Protein AF-A0A086W7C1-F1 (afdb_monomer_lite)

Radius of gyration: 14.3 Å; chains: 1; bounding box: 30×32×34 Å

pLDDT: mean 92.14, std 11.61, range [43.41, 98.5]

Sequence (70 aa):
MNARLNVEPNVADHDAFYEMLVDTHQDLNDEQSKMLNAQLILLLSNHIGDLGVLREAFHIARRNVDSPAA

Foldseek 3Di:
DQDAADPDDDDPDPPVVVVVLVVVCPPDDPVRNVVVVVVVVVVVCVVVVRPSHVVNVVVVVVVCVVCVDD

Structure (mmCIF, N/CA/C/O backbone):
data_AF-A0A086W7C1-F1
#
_entry.id   AF-A0A086W7C1-F1
#
loop_
_atom_site.group_PDB
_atom_site.id
_atom_site.type_symbol
_atom_site.label_atom_id
_atom_site.label_alt_id
_atom_site.label_comp_id
_atom_site.label_asym_id
_atom_site.label_entity_id
_atom_site.label_seq_id
_atom_site.pdbx_PDB_ins_code
_atom_site.Cartn_x
_atom_site.Cartn_y
_atom_site.Cartn_z
_atom_site.occupancy
_atom_site.B_iso_or_equiv
_atom_site.auth_seq_id
_atom_site.auth_comp_id
_atom_site.auth_asym_id
_atom_site.auth_atom_id
_atom_site.pdbx_PDB_model_num
ATOM 1 N N . MET A 1 1 ? 15.332 -2.727 -18.543 1.00 47.03 1 MET A N 1
ATOM 2 C CA . MET A 1 1 ? 14.268 -1.789 -18.958 1.00 47.03 1 MET A CA 1
ATOM 3 C C . MET A 1 1 ? 13.836 -1.081 -17.688 1.00 47.03 1 MET A C 1
ATOM 5 O O . MET A 1 1 ? 13.416 -1.789 -16.791 1.00 47.03 1 MET A O 1
ATOM 9 N N . ASN A 1 2 ? 14.042 0.233 -17.553 1.00 54.34 2 ASN A N 1
ATOM 10 C CA . ASN A 1 2 ? 13.507 0.973 -16.401 1.00 54.34 2 ASN A CA 1
ATOM 11 C C . ASN A 1 2 ? 11.996 1.076 -16.607 1.00 54.34 2 ASN A C 1
ATOM 13 O O . ASN A 1 2 ? 11.574 1.740 -17.558 1.00 54.34 2 ASN A O 1
ATOM 17 N N . ALA A 1 3 ? 11.198 0.378 -15.799 1.00 76.62 3 ALA A N 1
ATOM 18 C CA . ALA A 1 3 ? 9.756 0.553 -15.854 1.00 76.62 3 ALA A CA 1
ATOM 19 C C . ALA A 1 3 ? 9.403 1.963 -15.349 1.00 76.62 3 ALA A C 1
ATOM 21 O O . ALA A 1 3 ? 10.026 2.486 -14.426 1.00 76.62 3 ALA A O 1
ATOM 22 N N . ARG A 1 4 ? 8.431 2.601 -16.003 1.00 90.00 4 ARG A N 1
ATOM 23 C CA . ARG A 1 4 ? 7.867 3.892 -15.595 1.00 90.00 4 ARG A CA 1
ATOM 24 C C . ARG A 1 4 ? 6.626 3.628 -14.752 1.00 90.00 4 ARG A C 1
ATOM 26 O O . ARG A 1 4 ? 5.886 2.692 -15.058 1.00 90.00 4 ARG A O 1
ATOM 33 N N . LEU A 1 5 ? 6.388 4.439 -13.726 1.00 94.88 5 LEU A N 1
ATOM 34 C CA . LEU A 1 5 ? 5.159 4.345 -12.946 1.00 94.88 5 LEU A CA 1
ATOM 35 C C . LEU A 1 5 ? 3.938 4.592 -13.848 1.00 94.88 5 LEU A C 1
ATOM 37 O O . LEU A 1 5 ? 3.869 5.602 -14.551 1.00 94.88 5 LEU A O 1
ATOM 41 N N . ASN A 1 6 ? 2.964 3.680 -13.805 1.00 93.94 6 ASN A N 1
ATOM 42 C CA . ASN A 1 6 ? 1.649 3.916 -14.388 1.00 93.94 6 ASN A CA 1
ATOM 43 C C . ASN A 1 6 ? 0.793 4.713 -13.392 1.00 93.94 6 ASN A C 1
ATOM 45 O O . ASN A 1 6 ? 0.579 4.259 -12.270 1.00 93.94 6 ASN A O 1
ATOM 49 N N . VAL A 1 7 ? 0.330 5.892 -13.804 1.00 91.56 7 VAL A N 1
ATOM 50 C CA . VAL A 1 7 ? -0.550 6.772 -13.014 1.00 91.56 7 VAL A CA 1
ATOM 51 C C . VAL A 1 7 ? -1.979 6.821 -13.559 1.00 91.56 7 VAL A C 1
ATOM 53 O O . VAL A 1 7 ? -2.817 7.532 -13.015 1.00 91.56 7 VAL A O 1
ATOM 56 N N . GLU A 1 8 ? -2.251 6.072 -14.626 1.00 92.75 8 GLU A N 1
ATOM 57 C CA . GLU A 1 8 ? -3.584 5.922 -15.197 1.00 92.75 8 GLU A CA 1
ATOM 58 C C . GLU A 1 8 ? -4.361 4.811 -14.470 1.00 92.75 8 GLU A C 1
ATOM 60 O O . GLU A 1 8 ? -3.749 3.903 -13.889 1.00 92.75 8 GLU A O 1
ATOM 65 N N . PRO A 1 9 ? -5.705 4.829 -14.525 1.00 88.88 9 PRO A N 1
ATOM 66 C CA . PRO A 1 9 ? -6.527 3.733 -14.024 1.00 88.88 9 PRO A CA 1
ATOM 67 C C . PRO A 1 9 ? -6.102 2.392 -14.641 1.00 88.88 9 PRO A C 1
ATOM 69 O O . PRO A 1 9 ? -6.124 2.217 -15.858 1.00 88.88 9 PRO A O 1
ATOM 72 N N . ASN A 1 10 ? -5.697 1.446 -13.791 1.00 92.62 10 ASN A N 1
ATOM 73 C CA . ASN A 1 10 ? -5.153 0.148 -14.211 1.00 92.62 10 ASN A CA 1
ATOM 74 C C . ASN A 1 10 ? -5.822 -1.047 -13.508 1.00 92.62 10 ASN A C 1
ATOM 76 O O . ASN A 1 10 ? -5.373 -2.184 -13.642 1.00 92.62 10 ASN A O 1
ATOM 80 N N . VAL A 1 11 ? -6.877 -0.798 -12.733 1.00 91.25 11 VAL A N 1
ATOM 81 C CA . VAL A 1 11 ? -7.679 -1.838 -12.084 1.00 91.25 11 VAL A CA 1
ATOM 82 C C . VAL A 1 11 ? -8.948 -2.024 -12.910 1.00 91.25 11 VAL A C 1
ATOM 84 O O . VAL A 1 11 ? -9.645 -1.057 -13.192 1.00 91.25 11 VAL A O 1
ATOM 87 N N . ALA A 1 12 ? -9.224 -3.254 -13.348 1.00 89.06 12 ALA A N 1
ATOM 88 C CA . ALA A 1 12 ? -10.341 -3.525 -14.255 1.00 89.06 12 ALA A CA 1
ATOM 89 C C . ALA A 1 12 ? -11.713 -3.365 -13.577 1.00 89.06 12 ALA A C 1
ATOM 91 O O . ALA A 1 12 ? -12.643 -2.850 -14.192 1.00 89.06 12 ALA A O 1
ATOM 92 N N . ASP A 1 13 ? -11.818 -3.797 -12.320 1.00 95.31 13 ASP A N 1
ATOM 93 C CA . ASP A 1 13 ? -13.026 -3.696 -11.505 1.00 95.31 13 ASP A CA 1
ATOM 94 C C . ASP A 1 13 ? -12.768 -2.733 -10.340 1.00 95.31 13 ASP A C 1
ATOM 96 O O . ASP A 1 13 ? -12.191 -3.102 -9.313 1.00 95.31 13 ASP A O 1
ATOM 100 N N . HIS A 1 14 ? -13.107 -1.460 -10.548 1.00 90.69 14 HIS A N 1
ATOM 101 C CA . HIS A 1 14 ? -12.900 -0.422 -9.540 1.00 90.69 14 HIS A CA 1
ATOM 102 C C . HIS A 1 14 ? -13.795 -0.630 -8.319 1.00 90.69 14 HIS A C 1
ATOM 104 O O . HIS A 1 14 ? -13.337 -0.407 -7.202 1.00 90.69 14 HIS A O 1
ATOM 110 N N . ASP A 1 15 ? -15.035 -1.075 -8.522 1.00 94.38 15 ASP A N 1
ATOM 111 C CA . ASP A 1 15 ? -16.014 -1.222 -7.446 1.00 94.38 15 ASP A CA 1
ATOM 112 C C . ASP A 1 15 ? -15.577 -2.330 -6.486 1.00 94.38 15 ASP A C 1
ATOM 114 O O . ASP A 1 15 ? -15.473 -2.091 -5.283 1.00 94.38 15 ASP A O 1
ATOM 118 N N . ALA A 1 16 ? -15.187 -3.493 -7.021 1.00 96.31 16 ALA A N 1
ATOM 119 C CA . ALA A 1 16 ? -14.659 -4.588 -6.210 1.00 96.31 16 ALA A CA 1
ATOM 120 C C . ALA A 1 16 ? -13.366 -4.201 -5.466 1.00 96.31 16 ALA A C 1
ATOM 122 O O . ALA A 1 16 ? -13.129 -4.640 -4.339 1.00 96.31 16 ALA A O 1
ATOM 123 N N . PHE A 1 17 ? -12.515 -3.367 -6.073 1.00 94.25 17 PHE A N 1
ATOM 124 C CA . PHE A 1 17 ? -11.316 -2.860 -5.404 1.00 94.25 17 PHE A CA 1
ATOM 125 C C . PHE A 1 17 ? -11.652 -1.911 -4.248 1.00 94.25 17 PHE A C 1
ATOM 127 O O . PHE A 1 17 ? -11.056 -2.023 -3.175 1.00 94.25 17 PHE A O 1
ATOM 134 N N . TYR A 1 18 ? -12.603 -0.993 -4.441 1.00 93.25 18 TYR A N 1
ATOM 135 C CA . TYR A 1 18 ? -13.039 -0.085 -3.382 1.00 93.25 18 TYR A CA 1
ATOM 136 C C . TYR A 1 18 ? -13.722 -0.828 -2.232 1.00 93.25 18 TYR A C 1
ATOM 138 O O . TYR A 1 18 ? -13.440 -0.508 -1.080 1.00 93.25 18 TYR A O 1
ATOM 146 N N . GLU A 1 19 ? -14.553 -1.830 -2.524 1.00 97.56 19 GLU A N 1
ATOM 147 C CA . GLU A 1 19 ? -15.166 -2.696 -1.50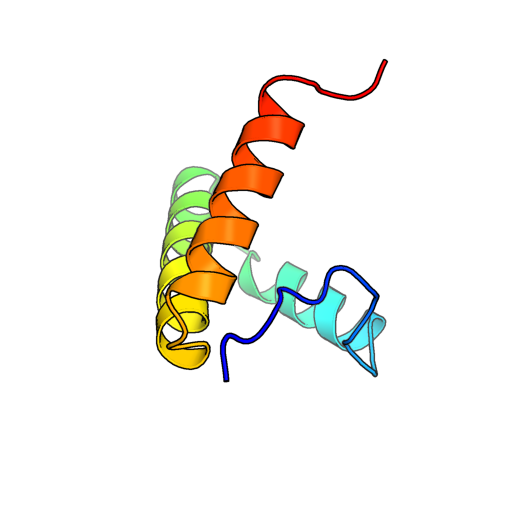9 1.00 97.56 19 GLU A CA 1
ATOM 148 C C . GLU A 1 19 ? -14.088 -3.395 -0.671 1.00 97.56 19 GLU A C 1
ATOM 150 O O . GLU A 1 19 ? -14.047 -3.227 0.546 1.00 97.56 19 GLU A O 1
ATOM 155 N N . MET A 1 20 ? -13.116 -4.048 -1.320 1.00 96.88 20 MET A N 1
ATOM 156 C CA . MET A 1 20 ? -11.998 -4.700 -0.629 1.00 96.88 20 MET A CA 1
ATOM 157 C C . MET A 1 20 ? -11.209 -3.733 0.258 1.00 96.88 20 MET A C 1
ATOM 159 O O . MET A 1 20 ? -10.805 -4.100 1.363 1.00 96.88 20 MET A O 1
ATOM 163 N N . LEU A 1 21 ? -10.971 -2.506 -0.212 1.00 95.56 21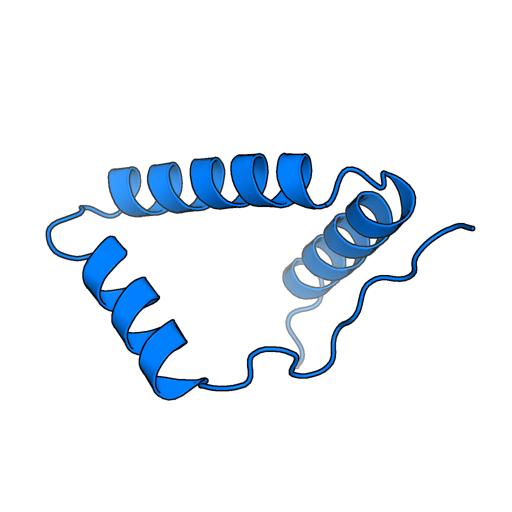 LEU A N 1
ATOM 164 C CA . LEU A 1 21 ? -10.262 -1.495 0.563 1.00 95.56 21 LEU A CA 1
ATOM 165 C C . LEU A 1 21 ? -11.064 -1.093 1.806 1.00 95.56 21 LEU A C 1
ATOM 167 O O . LEU A 1 21 ? -10.505 -1.053 2.898 1.00 95.56 21 LEU A O 1
ATOM 171 N N . VAL A 1 22 ? -12.361 -0.821 1.657 1.00 96.44 22 VAL A N 1
ATOM 172 C CA . VAL A 1 22 ? -13.236 -0.438 2.776 1.00 96.44 22 VAL A CA 1
ATOM 173 C C . VAL A 1 22 ? -13.316 -1.559 3.808 1.00 96.44 22 VAL A C 1
ATOM 175 O O . VAL A 1 22 ? -13.061 -1.312 4.987 1.00 96.44 22 VAL A O 1
ATOM 178 N N . ASP A 1 23 ? -13.573 -2.786 3.363 1.00 97.94 23 ASP A N 1
ATOM 179 C CA . ASP A 1 23 ? -13.681 -3.962 4.227 1.00 97.94 23 ASP A CA 1
ATOM 180 C C . ASP A 1 23 ? -12.383 -4.219 4.997 1.00 97.94 23 ASP A C 1
ATOM 182 O O . ASP A 1 23 ? -12.397 -4.526 6.188 1.00 97.94 23 ASP A O 1
ATOM 186 N N . THR A 1 24 ? -11.234 -4.022 4.346 1.00 97.75 24 THR A N 1
ATOM 187 C CA . THR A 1 24 ? -9.914 -4.193 4.970 1.00 97.75 24 THR A CA 1
ATOM 188 C C . THR A 1 24 ? -9.678 -3.204 6.121 1.00 97.75 24 THR A C 1
ATOM 190 O O . THR A 1 24 ? -8.912 -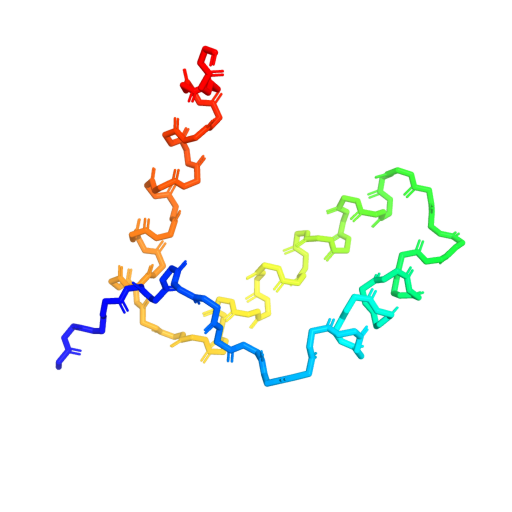3.495 7.040 1.00 97.75 24 THR A O 1
ATOM 193 N N . HIS A 1 25 ? -10.337 -2.044 6.099 1.00 98.25 25 HIS A N 1
ATOM 194 C CA . HIS A 1 25 ? -10.256 -1.037 7.157 1.00 98.25 25 HIS A CA 1
ATOM 195 C C . HIS A 1 25 ? -11.359 -1.158 8.218 1.00 98.25 25 HIS A C 1
ATOM 197 O O . HIS A 1 25 ? -11.305 -0.440 9.222 1.00 98.25 25 HIS A O 1
ATOM 203 N N . GLN A 1 26 ? -12.346 -2.034 8.022 1.00 97.81 26 GLN A N 1
ATOM 204 C CA . GLN A 1 26 ? -13.458 -2.197 8.949 1.00 97.81 26 GLN A CA 1
ATOM 205 C C . GLN A 1 26 ? -12.959 -2.588 10.353 1.00 97.81 26 GLN A C 1
ATOM 207 O O . GLN A 1 26 ? -12.015 -3.359 10.510 1.00 97.81 26 GLN A O 1
ATOM 212 N N . ASP A 1 27 ? -13.591 -2.020 11.385 1.00 97.56 27 ASP A N 1
ATOM 213 C CA . ASP A 1 27 ? -13.293 -2.243 12.810 1.00 97.56 27 ASP A CA 1
ATOM 214 C C . ASP A 1 27 ? -11.884 -1.818 13.281 1.00 97.56 27 ASP A C 1
ATOM 216 O O . ASP A 1 27 ? -11.527 -2.030 14.444 1.00 97.56 27 ASP A O 1
ATOM 220 N N . LEU A 1 28 ? -11.090 -1.162 12.425 1.00 98.44 28 LEU A N 1
ATOM 221 C CA . LEU A 1 28 ? -9.793 -0.599 12.797 1.00 98.44 28 LEU A CA 1
ATOM 222 C C . LEU A 1 28 ? -9.936 0.820 13.346 1.00 98.44 28 LEU A C 1
ATOM 224 O O . LEU A 1 28 ? -10.642 1.662 12.793 1.00 98.44 28 LEU A O 1
ATOM 228 N N . ASN A 1 29 ? -9.183 1.123 14.402 1.00 98.25 29 ASN A N 1
ATOM 229 C CA . ASN A 1 29 ? -8.981 2.509 14.817 1.00 98.25 29 ASN A CA 1
ATOM 230 C C . ASN A 1 29 ? -7.989 3.239 13.887 1.00 98.25 29 ASN A C 1
ATOM 232 O O . ASN A 1 29 ? -7.304 2.625 13.065 1.00 98.25 29 ASN A O 1
ATOM 236 N N . ASP A 1 30 ? -7.858 4.556 14.051 1.00 97.81 30 ASP A N 1
ATOM 237 C CA . ASP A 1 30 ? -6.996 5.395 13.207 1.00 97.81 30 ASP A CA 1
ATOM 238 C C . ASP A 1 30 ? -5.525 4.952 13.174 1.00 97.81 30 ASP A C 1
ATOM 240 O O . ASP A 1 30 ? -4.864 5.053 12.139 1.00 97.81 30 ASP A O 1
ATOM 244 N N . GLU A 1 31 ? -4.981 4.487 14.299 1.00 98.38 31 GLU A N 1
ATOM 245 C CA . GLU A 1 31 ? -3.592 4.031 14.384 1.00 98.38 31 GLU A CA 1
ATOM 246 C C . GL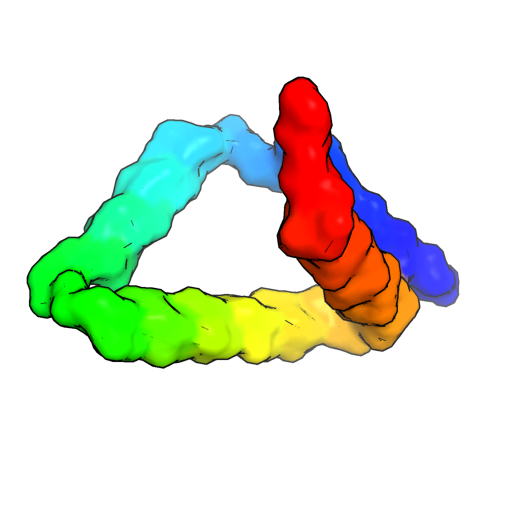U A 1 31 ? -3.405 2.703 13.644 1.00 98.38 31 GLU A C 1
ATOM 248 O O . GLU A 1 31 ? -2.472 2.555 12.851 1.00 98.38 31 GLU A O 1
ATOM 253 N N . GLN A 1 32 ? -4.332 1.763 13.831 1.00 98.44 32 GLN A N 1
ATOM 254 C CA . GLN A 1 32 ? -4.346 0.484 13.125 1.00 98.44 32 GLN A CA 1
ATOM 255 C C . GLN A 1 32 ? -4.537 0.676 11.619 1.00 98.44 32 GLN A C 1
ATOM 257 O O . GLN A 1 32 ? -3.827 0.060 10.831 1.00 98.44 32 GLN A O 1
ATOM 262 N N . SER A 1 33 ? -5.428 1.579 11.215 1.00 98.31 33 SER A N 1
ATOM 263 C CA . SER A 1 33 ? -5.660 1.952 9.819 1.00 98.31 33 SER A CA 1
ATOM 264 C C . SER A 1 33 ? -4.387 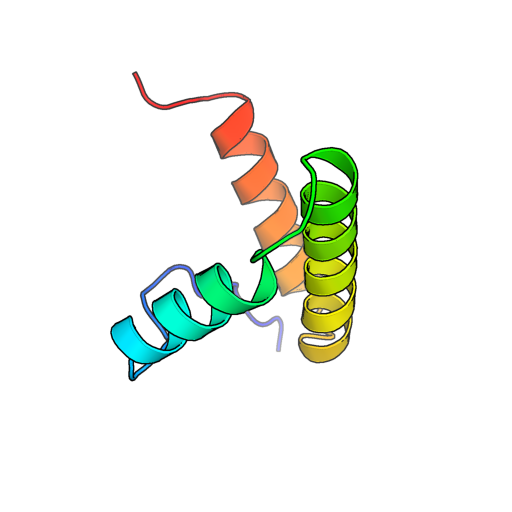2.513 9.160 1.00 98.31 33 SER A C 1
ATOM 266 O O . SER A 1 33 ? -4.008 2.109 8.058 1.00 98.31 33 SER A O 1
ATOM 268 N N . LYS A 1 34 ? -3.637 3.375 9.865 1.00 98.12 34 LYS A N 1
ATOM 269 C CA . LYS A 1 34 ? -2.324 3.869 9.403 1.00 98.12 34 LYS A CA 1
ATOM 270 C C . LYS A 1 34 ? -1.282 2.754 9.310 1.00 98.12 34 LYS A C 1
ATOM 272 O O . LYS A 1 34 ? -0.527 2.709 8.339 1.00 98.12 34 LYS A O 1
ATOM 277 N N . MET A 1 35 ? -1.241 1.863 10.301 1.00 98.38 35 MET A N 1
ATOM 278 C CA . MET A 1 35 ? -0.342 0.707 10.312 1.00 98.38 35 MET A CA 1
ATOM 279 C C . MET A 1 35 ? -0.624 -0.230 9.130 1.00 98.38 35 MET A C 1
ATOM 281 O O . MET A 1 35 ? 0.308 -0.667 8.456 1.00 98.38 35 MET A O 1
ATOM 285 N N . LEU A 1 36 ? -1.900 -0.493 8.845 1.00 98.50 36 LEU A N 1
ATOM 286 C CA . LEU A 1 36 ? -2.338 -1.291 7.706 1.00 98.50 36 LEU A CA 1
ATOM 287 C C . LEU A 1 36 ? -1.873 -0.673 6.387 1.00 98.50 36 LEU A C 1
ATOM 289 O O . LEU A 1 36 ? -1.248 -1.354 5.577 1.00 98.50 36 LEU A O 1
ATOM 293 N N . ASN A 1 37 ? -2.085 0.633 6.207 1.00 97.81 37 ASN A N 1
ATOM 294 C CA . ASN A 1 37 ? -1.622 1.353 5.021 1.00 97.81 37 ASN A CA 1
ATOM 295 C C . ASN A 1 37 ? -0.100 1.262 4.839 1.00 97.81 37 ASN A C 1
ATOM 297 O O . ASN A 1 37 ? 0.378 1.009 3.734 1.00 97.81 37 ASN A O 1
ATOM 301 N N . ALA A 1 38 ? 0.677 1.412 5.916 1.00 97.94 38 ALA A N 1
ATOM 302 C CA . ALA A 1 38 ? 2.130 1.264 5.857 1.00 97.94 38 ALA A CA 1
ATOM 303 C C . ALA A 1 38 ? 2.552 -0.156 5.433 1.00 97.94 38 ALA A C 1
ATOM 305 O O . ALA A 1 38 ? 3.449 -0.309 4.601 1.00 97.94 38 ALA A O 1
ATOM 306 N N . GLN A 1 39 ? 1.887 -1.193 5.952 1.00 98.19 39 GLN A N 1
ATOM 307 C CA . GLN A 1 39 ? 2.150 -2.580 5.560 1.00 98.19 39 GLN A CA 1
ATOM 308 C C . GLN A 1 39 ? 1.783 -2.848 4.097 1.00 98.19 39 GLN A C 1
ATOM 310 O O . GLN A 1 39 ? 2.591 -3.433 3.374 1.00 98.19 39 GLN A O 1
ATOM 315 N N . LEU A 1 40 ? 0.619 -2.378 3.634 1.00 98.12 40 LEU A N 1
ATOM 316 C CA . LEU A 1 40 ? 0.211 -2.498 2.232 1.00 98.12 40 LEU A CA 1
ATOM 317 C C . LEU A 1 40 ? 1.229 -1.844 1.293 1.00 98.12 40 LEU A C 1
ATOM 319 O O . LEU A 1 40 ? 1.639 -2.467 0.314 1.00 98.12 40 LEU A O 1
ATOM 323 N N . ILE A 1 41 ? 1.702 -0.634 1.614 1.00 97.06 41 ILE A N 1
ATOM 324 C CA . ILE A 1 41 ? 2.735 0.056 0.826 1.00 97.06 41 ILE A CA 1
ATOM 325 C C . ILE A 1 41 ? 3.992 -0.812 0.696 1.00 97.06 41 ILE A C 1
ATOM 327 O O . ILE A 1 41 ? 4.528 -0.949 -0.405 1.00 97.06 41 ILE A O 1
ATOM 331 N N . LEU A 1 42 ? 4.464 -1.419 1.789 1.00 98.00 42 LEU A N 1
ATOM 332 C CA . LEU A 1 42 ? 5.663 -2.263 1.771 1.00 98.00 42 LEU A CA 1
ATOM 333 C C . LEU A 1 42 ? 5.454 -3.557 0.972 1.00 98.00 42 LEU A C 1
ATOM 335 O O . LEU A 1 42 ? 6.322 -3.930 0.181 1.00 98.00 42 LEU A O 1
ATOM 339 N N . LEU A 1 43 ? 4.303 -4.215 1.132 1.00 98.44 43 LEU A N 1
ATOM 340 C CA . LEU A 1 43 ? 3.953 -5.432 0.393 1.00 98.44 43 LEU A CA 1
ATOM 341 C C . LEU A 1 43 ? 3.886 -5.174 -1.116 1.00 98.44 43 LEU A C 1
ATOM 343 O O . LEU A 1 43 ? 4.506 -5.898 -1.898 1.00 98.44 43 LEU A O 1
ATOM 347 N N . LEU A 1 44 ? 3.192 -4.110 -1.524 1.00 97.19 44 LEU A N 1
ATOM 348 C CA . LEU A 1 44 ? 3.087 -3.715 -2.928 1.00 97.19 44 LEU A CA 1
ATOM 349 C C . LEU A 1 44 ? 4.442 -3.273 -3.487 1.00 97.19 44 LEU A C 1
ATOM 351 O O . LEU A 1 44 ? 4.780 -3.629 -4.612 1.00 97.19 44 LEU A O 1
ATOM 355 N N . SER A 1 45 ? 5.262 -2.576 -2.694 1.00 97.38 45 SER A N 1
ATOM 356 C CA . SER A 1 45 ? 6.620 -2.201 -3.109 1.00 97.38 45 SER A CA 1
ATOM 357 C C . SER A 1 45 ? 7.494 -3.425 -3.377 1.00 97.38 45 SER A C 1
ATOM 359 O O . SER A 1 45 ? 8.221 -3.461 -4.370 1.00 97.38 45 SER A O 1
ATOM 361 N N . ASN A 1 46 ? 7.393 -4.450 -2.525 1.00 97.38 46 ASN A N 1
ATOM 362 C CA . ASN A 1 46 ? 8.083 -5.720 -2.731 1.00 97.38 46 ASN A CA 1
ATOM 363 C C . ASN A 1 46 ? 7.577 -6.453 -3.984 1.00 97.38 46 ASN A C 1
ATOM 365 O O . ASN A 1 46 ? 8.381 -7.011 -4.723 1.00 97.38 46 ASN A O 1
ATOM 369 N N . HIS A 1 47 ? 6.268 -6.428 -4.247 1.00 97.25 47 HIS A N 1
ATOM 370 C CA . HIS A 1 47 ? 5.699 -7.011 -5.463 1.00 97.25 47 HIS A CA 1
ATOM 371 C C . HIS A 1 47 ? 6.167 -6.291 -6.741 1.00 97.25 47 HIS A C 1
ATOM 373 O O . HIS A 1 47 ? 6.480 -6.951 -7.729 1.00 97.25 47 HIS A O 1
ATOM 379 N N . ILE A 1 48 ? 6.256 -4.956 -6.712 1.00 96.06 48 ILE A N 1
ATOM 380 C CA . ILE A 1 48 ? 6.738 -4.138 -7.836 1.00 96.06 48 ILE A CA 1
ATOM 381 C C . ILE A 1 48 ? 8.218 -4.418 -8.129 1.00 96.06 48 ILE A C 1
ATOM 383 O O . ILE A 1 48 ? 8.588 -4.567 -9.290 1.00 96.06 48 ILE A O 1
ATOM 387 N N . GLY A 1 49 ? 9.077 -4.458 -7.102 1.00 96.12 49 GLY A N 1
ATOM 388 C CA . GLY A 1 49 ? 10.496 -4.836 -7.209 1.00 96.12 49 GLY A CA 1
ATOM 389 C C . GLY A 1 49 ? 11.411 -3.891 -8.014 1.00 96.12 49 GLY A C 1
ATOM 390 O O . GLY A 1 49 ? 12.633 -3.974 -7.889 1.00 96.12 49 GLY A O 1
ATOM 391 N N . ASP A 1 50 ? 10.861 -2.969 -8.810 1.00 96.50 50 ASP A N 1
ATOM 392 C CA . ASP A 1 50 ? 11.604 -1.993 -9.614 1.00 96.50 50 ASP A CA 1
ATOM 393 C C . ASP A 1 50 ? 11.832 -0.681 -8.838 1.00 96.50 50 ASP A C 1
ATOM 395 O O . ASP A 1 50 ? 10.919 0.116 -8.608 1.00 96.50 50 ASP A O 1
ATOM 399 N N . LEU A 1 51 ? 13.088 -0.421 -8.456 1.00 94.50 51 LEU A N 1
ATOM 400 C CA . LEU A 1 51 ? 13.475 0.798 -7.734 1.00 94.50 51 LEU A CA 1
ATOM 401 C C . LEU A 1 51 ? 13.243 2.096 -8.527 1.00 94.50 51 LE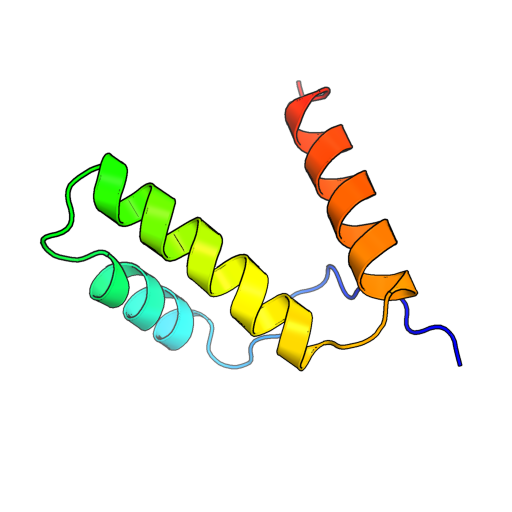U A C 1
ATOM 403 O O . LEU A 1 51 ? 13.105 3.153 -7.914 1.00 94.50 51 LEU A O 1
ATOM 407 N N . GLY A 1 52 ? 13.245 2.059 -9.859 1.00 95.44 52 GLY A N 1
ATOM 408 C CA . GLY A 1 52 ? 12.917 3.206 -10.705 1.00 95.44 52 GLY A CA 1
ATOM 409 C C . GLY A 1 52 ? 11.455 3.615 -10.541 1.00 95.44 52 GLY A C 1
ATOM 410 O O . GLY A 1 52 ? 11.184 4.779 -10.241 1.00 95.44 52 GLY A O 1
ATOM 411 N N . VAL A 1 53 ? 10.544 2.642 -10.620 1.00 96.25 53 VAL A N 1
ATOM 412 C CA . VAL A 1 53 ? 9.104 2.844 -10.377 1.00 96.25 53 VAL A CA 1
ATOM 413 C C . VAL A 1 53 ? 8.858 3.376 -8.966 1.00 96.25 53 VAL A C 1
ATOM 415 O O . VAL A 1 53 ? 8.149 4.366 -8.789 1.00 96.25 53 VAL A O 1
ATOM 418 N N . LEU A 1 54 ? 9.485 2.767 -7.955 1.00 96.31 54 LEU A N 1
ATOM 419 C CA . LEU A 1 54 ? 9.312 3.183 -6.560 1.00 96.31 54 LEU A CA 1
ATOM 420 C C . LEU A 1 54 ? 9.823 4.611 -6.313 1.00 96.31 54 LEU A C 1
ATOM 422 O O . LEU A 1 54 ? 9.171 5.384 -5.613 1.00 96.31 54 LEU A O 1
ATOM 426 N N . ARG A 1 55 ? 10.956 5.004 -6.913 1.00 96.31 55 ARG A N 1
ATOM 427 C CA . ARG A 1 55 ? 11.472 6.384 -6.822 1.00 96.31 55 ARG A CA 1
ATOM 428 C C . ARG A 1 55 ? 10.508 7.401 -7.429 1.00 96.31 55 ARG A C 1
ATOM 430 O O . ARG A 1 55 ? 10.289 8.449 -6.823 1.00 96.31 55 ARG A O 1
ATOM 437 N N . GLU A 1 56 ? 9.943 7.105 -8.598 1.00 96.31 56 GLU A N 1
ATOM 438 C CA . GLU A 1 56 ? 8.959 7.978 -9.248 1.00 96.31 56 GLU A CA 1
ATOM 439 C C . GLU A 1 56 ? 7.698 8.122 -8.380 1.00 96.31 56 GLU A C 1
ATOM 441 O O . GLU A 1 56 ? 7.240 9.244 -8.151 1.00 96.31 56 GLU A O 1
ATOM 446 N N . ALA A 1 57 ? 7.211 7.018 -7.802 1.00 96.19 57 ALA A N 1
ATOM 447 C CA . ALA A 1 57 ? 6.077 7.017 -6.879 1.00 96.19 57 ALA A CA 1
ATOM 448 C C . ALA A 1 57 ? 6.315 7.911 -5.651 1.00 96.19 57 ALA A C 1
ATOM 450 O O . ALA A 1 57 ? 5.491 8.780 -5.358 1.00 96.19 57 ALA A O 1
ATOM 451 N N . PHE A 1 58 ? 7.458 7.766 -4.967 1.00 95.88 58 PHE A N 1
ATOM 452 C CA . PHE A 1 58 ? 7.792 8.605 -3.809 1.00 95.88 58 PHE A CA 1
ATOM 453 C C . PHE A 1 58 ? 7.897 10.088 -4.170 1.00 95.88 58 PHE A C 1
ATOM 455 O O . PHE A 1 58 ? 7.401 10.937 -3.427 1.00 95.88 58 PHE A O 1
ATOM 462 N N . HIS A 1 59 ? 8.513 10.410 -5.309 1.00 95.88 59 HIS A N 1
ATOM 463 C CA . HIS A 1 59 ? 8.638 11.791 -5.766 1.00 95.88 59 HIS A CA 1
ATOM 464 C C . HIS A 1 59 ? 7.265 12.427 -6.037 1.00 95.88 59 HIS A C 1
ATOM 466 O O . HIS A 1 59 ? 6.994 13.534 -5.569 1.00 95.88 59 HIS A O 1
ATOM 472 N N . ILE A 1 60 ? 6.381 11.726 -6.757 1.00 95.06 60 ILE A N 1
ATOM 473 C CA . ILE A 1 60 ? 5.024 12.209 -7.051 1.00 95.06 60 ILE A CA 1
ATOM 474 C C . ILE A 1 60 ? 4.215 12.375 -5.759 1.00 95.06 60 ILE A C 1
ATOM 476 O O . ILE A 1 60 ? 3.627 13.436 -5.549 1.00 95.06 60 ILE A O 1
ATOM 480 N N . ALA A 1 61 ? 4.227 11.374 -4.873 1.00 95.00 61 ALA A N 1
ATOM 481 C CA . ALA A 1 61 ? 3.503 11.426 -3.606 1.00 95.00 61 ALA A CA 1
ATOM 482 C C . ALA A 1 61 ? 3.964 12.605 -2.732 1.00 95.00 61 ALA A C 1
ATOM 484 O O . ALA A 1 61 ? 3.132 13.357 -2.225 1.00 95.00 61 ALA A O 1
ATOM 485 N N . ARG A 1 62 ? 5.284 12.823 -2.606 1.00 95.31 62 ARG A N 1
ATOM 486 C CA . ARG A 1 62 ? 5.837 13.948 -1.836 1.00 95.31 62 ARG A CA 1
ATOM 487 C C . ARG A 1 62 ? 5.399 15.293 -2.410 1.00 95.31 62 ARG A C 1
ATOM 489 O O . ARG A 1 62 ? 4.952 16.156 -1.659 1.00 95.31 62 ARG A O 1
ATOM 496 N N . ARG A 1 63 ? 5.469 15.444 -3.736 1.00 95.12 63 ARG A N 1
ATOM 497 C CA . ARG A 1 63 ? 5.046 16.666 -4.429 1.00 95.12 63 ARG A CA 1
ATOM 498 C C . ARG A 1 63 ? 3.568 16.984 -4.188 1.00 95.12 63 ARG A C 1
ATOM 500 O O . ARG A 1 63 ? 3.246 18.140 -3.951 1.00 95.12 63 ARG A O 1
ATOM 507 N N . ASN A 1 64 ? 2.685 15.986 -4.224 1.00 91.69 64 ASN A N 1
ATOM 508 C CA . ASN A 1 64 ? 1.242 16.196 -4.047 1.00 91.69 64 ASN A CA 1
ATOM 509 C C . ASN A 1 64 ? 0.867 16.626 -2.617 1.00 91.69 64 ASN A C 1
ATOM 511 O O . ASN A 1 64 ? -0.126 17.321 -2.433 1.00 91.69 64 ASN A O 1
ATOM 515 N N . VAL A 1 65 ? 1.660 16.239 -1.613 1.00 92.81 65 VAL A N 1
ATOM 516 C CA . VAL A 1 65 ? 1.481 16.699 -0.225 1.00 92.81 65 VAL A CA 1
ATOM 517 C C . VAL A 1 65 ? 2.000 18.128 -0.035 1.00 92.81 65 VAL A C 1
ATOM 519 O O . VAL A 1 65 ? 1.384 18.906 0.685 1.00 92.81 65 VAL A O 1
ATOM 522 N N . ASP A 1 66 ? 3.121 18.482 -0.673 1.00 86.56 66 ASP A N 1
ATOM 523 C CA . ASP A 1 66 ? 3.744 19.813 -0.555 1.00 86.56 66 ASP A CA 1
ATOM 524 C C . ASP A 1 66 ? 3.071 20.878 -1.436 1.00 86.56 66 ASP A C 1
ATOM 526 O O . ASP A 1 66 ? 3.197 22.078 -1.201 1.00 86.56 66 ASP A O 1
ATOM 530 N N . SER A 1 67 ? 2.362 20.448 -2.473 1.00 78.12 67 SER A N 1
ATOM 531 C CA . SER A 1 67 ? 1.529 21.284 -3.330 1.00 78.12 67 SER A CA 1
ATOM 532 C C . SER A 1 67 ? 0.145 20.651 -3.412 1.00 78.12 67 SER A C 1
ATOM 534 O O . SER A 1 67 ? -0.189 20.066 -4.448 1.00 78.12 67 SER A O 1
ATOM 536 N N . PRO A 1 68 ? -0.657 20.731 -2.330 1.00 61.62 68 PRO A N 1
ATOM 537 C CA . PRO A 1 68 ? -2.072 20.437 -2.452 1.00 61.62 68 PRO A CA 1
ATOM 538 C C . PRO A 1 68 ? -2.590 21.426 -3.495 1.00 61.62 68 PRO A C 1
ATOM 540 O O . PRO A 1 68 ? -2.368 22.630 -3.361 1.00 61.62 68 PRO A O 1
ATOM 543 N N . ALA A 1 69 ? -3.135 20.930 -4.602 1.00 60.88 69 ALA A N 1
ATOM 544 C CA . ALA A 1 69 ? -3.651 21.796 -5.652 1.00 60.88 69 ALA A CA 1
ATOM 545 C C . ALA A 1 69 ? -4.566 22.879 -5.038 1.00 60.88 69 ALA A C 1
ATOM 547 O O . ALA A 1 69 ? -5.342 22.580 -4.128 1.00 60.88 69 ALA A O 1
ATOM 548 N N . ALA A 1 70 ? -4.389 24.120 -5.502 1.00 43.41 70 ALA A N 1
ATOM 549 C CA . ALA A 1 70 ? -5.244 25.267 -5.199 1.00 43.41 70 ALA A CA 1
ATOM 550 C C . ALA A 1 70 ? -6.717 25.003 -5.542 1.00 43.41 70 ALA A C 1
ATOM 552 O O . ALA A 1 70 ? -6.965 24.207 -6.479 1.00 43.41 70 ALA A O 1
#

Secondary structure (DSSP, 8-state):
--PPPP-S---S-HHHHHHHHHHHHTT--HHHHHHHHHHHHHHHHHHH--HHHHHHHHHHHHHHHHS---